Protein AF-W4UN01-F1 (afdb_monomer)

Sequence (170 aa):
MDGEHKQSNGLYDRLSRYDADEGVVIAYGSMYGNTEQMAEAIAAELSAQGIKNIVMHNVSKSHPSYIIADIFRYKGLIIGSPTYSNQIYPEIESLLSKILVRELKGRYLGYFGSFTWAGAAVKRLAEFAEKSKFELVGDPVEMKQAMTELNYVQSENLARAMSDRLKKDR

Nearest PDB structures (foldseek):
  1e5d-assembly1_B  TM=9.694E-01  e=2.466E-16  Megalodesulfovibrio gigas
  1ycf-assembly1_A  TM=9.458E-01  e=7.772E-15  Neomoorella thermoacetica
  4d02-assembly1_A  TM=9.234E-01  e=4.936E-14  Escherichia coli K-12
  7r2o-assembly1_A  TM=9.204E-01  e=4.363E-14  Escherichia coli K-12
  6h0d-assembly1_A  TM=8.1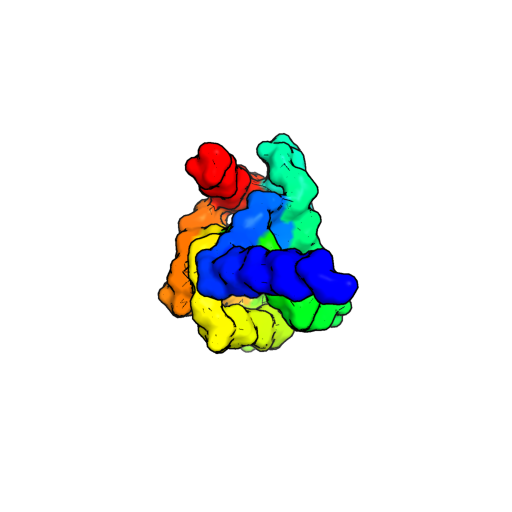70E-01  e=8.080E-14  Synechocystis sp. PCC 6803 substr. Kazusa

Structure (mmCIF, N/CA/C/O backbone):
data_AF-W4UN01-F1
#
_entry.id   AF-W4UN01-F1
#
loop_
_atom_site.group_PDB
_atom_site.id
_atom_site.type_symbol
_atom_site.label_atom_id
_atom_site.label_alt_id
_atom_site.label_comp_id
_atom_site.label_asym_id
_atom_site.label_entity_id
_atom_site.label_seq_id
_atom_site.pdbx_PDB_ins_code
_atom_site.Cartn_x
_atom_site.Cartn_y
_atom_site.Cartn_z
_atom_site.occupancy
_atom_site.B_iso_or_equiv
_atom_site.auth_seq_id
_atom_site.auth_comp_id
_atom_site.auth_asym_id
_atom_site.auth_atom_id
_atom_site.pdbx_PDB_model_num
ATOM 1 N N . MET A 1 1 ? -33.941 -18.615 18.507 1.00 47.97 1 MET A N 1
ATOM 2 C CA . MET A 1 1 ? -34.036 -17.947 17.191 1.00 47.97 1 MET A CA 1
ATOM 3 C C . MET A 1 1 ? -33.893 -16.418 17.283 1.00 47.97 1 MET A C 1
ATOM 5 O O . MET A 1 1 ? -33.637 -15.807 16.261 1.00 47.97 1 MET A O 1
ATOM 9 N N . ASP A 1 2 ? -33.917 -15.798 18.476 1.00 47.75 2 ASP A N 1
ATOM 10 C CA . ASP A 1 2 ? -33.787 -14.327 18.623 1.00 47.75 2 ASP A CA 1
ATOM 11 C C . ASP A 1 2 ? -32.350 -13.783 18.793 1.00 47.75 2 ASP A C 1
ATOM 13 O O . ASP A 1 2 ? -32.135 -12.570 18.791 1.00 47.75 2 ASP A O 1
ATOM 17 N N . GLY A 1 3 ? -31.350 -14.660 18.951 1.00 43.38 3 GLY A N 1
ATOM 18 C CA . GLY A 1 3 ? -29.945 -14.267 19.147 1.00 43.38 3 GLY A CA 1
ATOM 19 C C . GLY A 1 3 ? -29.206 -13.894 17.855 1.00 43.38 3 GLY A C 1
ATOM 20 O O . GLY A 1 3 ? -28.426 -12.944 17.847 1.00 43.38 3 GLY A O 1
ATOM 21 N N . GLU A 1 4 ? -29.492 -14.587 16.749 1.00 44.66 4 GLU A N 1
ATOM 22 C CA . GLU A 1 4 ? -28.829 -14.362 15.452 1.00 44.66 4 GLU A CA 1
ATOM 23 C C . GLU A 1 4 ? -29.302 -13.067 14.769 1.00 44.66 4 GLU A C 1
ATOM 25 O O . GLU A 1 4 ? -28.496 -12.330 14.198 1.00 44.66 4 GLU A O 1
ATOM 30 N N . HIS A 1 5 ? -30.587 -12.714 14.905 1.00 42.84 5 HIS A N 1
ATOM 31 C CA . HIS A 1 5 ? -31.146 -11.494 14.310 1.00 42.84 5 HIS A CA 1
ATOM 32 C C . HIS A 1 5 ? -30.590 -10.196 14.924 1.00 42.84 5 HIS A C 1
ATOM 34 O O . HIS A 1 5 ? -30.428 -9.203 14.215 1.00 42.84 5 HIS A O 1
ATOM 40 N N . LYS A 1 6 ? -30.235 -10.186 16.219 1.00 46.19 6 LYS A N 1
ATOM 41 C CA . LYS A 1 6 ? -29.619 -9.009 16.861 1.00 46.19 6 LYS A CA 1
ATOM 42 C C . LYS A 1 6 ? -28.144 -8.826 16.488 1.00 46.19 6 LYS A C 1
ATOM 44 O O . LYS A 1 6 ? -27.711 -7.687 16.332 1.00 46.19 6 LYS A O 1
ATOM 49 N N . GLN A 1 7 ? -27.386 -9.913 16.305 1.00 48.97 7 GLN A N 1
ATOM 50 C CA . GLN A 1 7 ? -25.990 -9.832 15.847 1.00 48.97 7 GLN A CA 1
ATOM 51 C C . GLN A 1 7 ? -25.883 -9.368 14.388 1.00 48.97 7 GLN A C 1
ATOM 53 O O . GLN A 1 7 ? -25.018 -8.551 14.069 1.00 48.97 7 GLN A O 1
ATOM 58 N N . SER A 1 8 ? -26.793 -9.825 13.521 1.00 53.84 8 SER A N 1
ATOM 59 C CA . SER A 1 8 ? -26.845 -9.417 12.111 1.00 53.84 8 SER A CA 1
ATOM 60 C C . SER A 1 8 ? -27.045 -7.902 11.944 1.00 53.84 8 SER A C 1
ATOM 62 O O . SER A 1 8 ? -26.310 -7.274 11.181 1.00 53.84 8 SER A O 1
ATOM 64 N N . ASN A 1 9 ? -27.952 -7.292 12.718 1.00 59.28 9 ASN A N 1
ATOM 65 C CA . ASN A 1 9 ? -28.215 -5.850 12.641 1.00 59.28 9 ASN A CA 1
ATOM 66 C C . ASN A 1 9 ? -27.024 -4.988 13.099 1.00 59.28 9 ASN A C 1
ATOM 68 O O . ASN A 1 9 ? -26.768 -3.945 12.504 1.00 59.28 9 ASN A O 1
ATOM 72 N N . GLY A 1 10 ? -26.271 -5.421 14.117 1.00 69.62 10 GLY A N 1
ATOM 73 C CA . GLY A 1 10 ? -25.095 -4.685 14.601 1.00 69.62 10 GLY A CA 1
ATOM 74 C C . GLY A 1 10 ? -23.914 -4.716 13.625 1.00 69.62 10 GLY A C 1
ATOM 75 O O . GLY A 1 10 ? -23.244 -3.704 13.427 1.00 69.62 10 GLY A O 1
ATOM 76 N N . LEU A 1 11 ? -23.684 -5.858 12.968 1.00 66.25 11 LEU A N 1
ATOM 77 C CA . LEU A 1 11 ? -22.661 -5.977 11.926 1.00 66.25 11 LEU A CA 1
ATOM 78 C C . LEU A 1 11 ? -23.026 -5.143 10.691 1.00 66.25 11 LEU A C 1
ATOM 80 O O . LEU A 1 11 ? -22.169 -4.461 10.132 1.00 66.25 11 LEU A O 1
ATOM 84 N N . TYR A 1 12 ? -24.299 -5.164 10.288 1.00 66.12 12 TYR A N 1
ATOM 85 C CA . TYR A 1 12 ? -24.774 -4.409 9.131 1.00 66.12 12 TYR A CA 1
ATOM 86 C C . TYR A 1 12 ? -24.697 -2.889 9.350 1.00 66.12 12 TYR A C 1
ATOM 88 O O . TYR A 1 12 ? -24.277 -2.170 8.448 1.00 66.12 12 TYR A O 1
ATOM 96 N N . ASP A 1 13 ? -25.031 -2.396 10.549 1.00 73.94 13 ASP A N 1
ATOM 97 C CA . ASP A 1 13 ? -24.904 -0.971 10.903 1.00 73.94 13 ASP A CA 1
ATOM 98 C C . ASP A 1 13 ? -23.436 -0.506 10.968 1.00 73.94 13 ASP A C 1
ATOM 100 O O . ASP A 1 13 ? -23.111 0.604 10.556 1.00 73.94 13 ASP A O 1
ATOM 104 N N . ARG A 1 14 ? -22.506 -1.362 11.408 1.00 75.62 14 ARG A N 1
ATOM 105 C CA . ARG A 1 14 ? -21.066 -1.056 11.330 1.00 75.62 14 ARG A CA 1
ATOM 106 C C . ARG A 1 14 ? -20.565 -0.971 9.892 1.00 75.62 14 ARG A C 1
ATOM 108 O O . ARG A 1 14 ? -19.902 -0.002 9.525 1.00 75.62 14 ARG A O 1
ATOM 115 N N . LEU A 1 15 ? -20.911 -1.965 9.073 1.00 71.50 15 LEU A N 1
ATOM 116 C CA . LEU A 1 15 ? -20.503 -2.021 7.669 1.00 71.50 15 LEU A CA 1
ATOM 117 C C . LEU A 1 15 ? -21.095 -0.865 6.855 1.00 71.50 15 LEU A C 1
ATOM 119 O O . LEU A 1 15 ? -20.403 -0.314 6.002 1.00 71.50 15 LEU A O 1
ATOM 123 N N . SER A 1 16 ? -22.335 -0.454 7.141 1.00 72.94 16 SER A N 1
ATOM 124 C CA . SER A 1 16 ? -22.976 0.685 6.470 1.00 72.94 16 SER A CA 1
ATOM 125 C C . SER A 1 16 ? -22.325 2.029 6.821 1.00 72.94 16 SER A C 1
ATOM 127 O O . SER A 1 16 ? -22.329 2.947 6.001 1.00 72.94 16 SER A O 1
ATOM 129 N N . ARG A 1 17 ? -21.716 2.138 8.009 1.00 78.56 17 ARG A N 1
ATOM 130 C CA . ARG A 1 17 ? -20.947 3.310 8.460 1.00 78.56 17 ARG A CA 1
ATOM 131 C C . ARG A 1 17 ? -19.473 3.274 8.056 1.00 78.56 17 ARG A C 1
ATOM 133 O O . ARG A 1 17 ? -18.754 4.224 8.353 1.00 78.56 17 ARG A O 1
ATOM 140 N N . TYR A 1 18 ? -19.029 2.210 7.384 1.00 76.56 18 TYR A N 1
ATOM 141 C CA . TYR A 1 18 ? -17.623 1.954 7.052 1.00 76.56 18 TYR A CA 1
ATOM 142 C C . TYR A 1 18 ? -16.687 1.894 8.268 1.00 76.56 18 TYR A C 1
ATOM 144 O O . TYR A 1 18 ? -15.483 2.143 8.124 1.00 76.56 18 TYR A O 1
ATOM 152 N N . ASP A 1 19 ? -17.236 1.534 9.434 1.00 83.50 19 ASP A N 1
ATOM 153 C CA . ASP A 1 19 ? -16.462 1.300 10.652 1.00 83.50 19 ASP A CA 1
ATOM 154 C C . ASP A 1 19 ? -15.442 0.184 10.395 1.00 83.50 19 ASP A C 1
ATOM 156 O O . ASP A 1 19 ? -15.758 -0.825 9.757 1.00 83.50 19 ASP A O 1
ATOM 160 N N . ALA A 1 20 ? -14.203 0.406 10.820 1.00 87.06 20 ALA A N 1
ATOM 161 C CA . ALA A 1 20 ? -13.076 -0.450 10.484 1.00 87.06 20 ALA A CA 1
ATOM 162 C C . ALA A 1 20 ? -12.116 -0.567 11.659 1.00 87.06 20 ALA A C 1
ATOM 164 O O . ALA A 1 20 ? -11.820 0.414 12.346 1.00 87.06 20 ALA A O 1
ATOM 165 N N . ASP A 1 21 ? -11.602 -1.774 11.842 1.00 92.31 21 ASP A N 1
ATOM 166 C CA . ASP A 1 21 ? -10.649 -2.100 12.883 1.00 92.31 21 ASP A CA 1
ATOM 167 C C . ASP A 1 21 ? -9.273 -1.504 12.562 1.00 92.31 21 ASP A C 1
ATOM 169 O O . ASP A 1 21 ? -8.889 -1.281 11.406 1.00 92.31 21 ASP A O 1
ATOM 173 N N . GLU A 1 22 ? -8.483 -1.281 13.608 1.00 95.38 22 GLU A N 1
ATOM 174 C CA . GLU A 1 22 ? -7.080 -0.941 13.433 1.00 95.38 22 GLU A CA 1
ATOM 175 C C . GLU A 1 22 ? -6.326 -2.122 12.805 1.00 95.38 22 GLU A C 1
ATOM 177 O O . GLU A 1 22 ? -6.262 -3.223 13.360 1.00 95.38 22 GLU A O 1
ATOM 182 N N . GLY A 1 23 ? -5.734 -1.877 11.642 1.00 97.81 23 GLY A N 1
ATOM 183 C CA . GLY A 1 23 ? -4.929 -2.838 10.906 1.00 97.81 23 GLY A CA 1
ATOM 184 C C . GLY A 1 23 ? -4.539 -2.297 9.541 1.00 97.81 23 GLY A C 1
ATOM 185 O O . GLY A 1 23 ? -5.011 -1.232 9.131 1.00 97.81 23 GLY A O 1
ATOM 186 N N . VAL A 1 24 ? -3.678 -3.034 8.846 1.00 98.69 24 VAL A N 1
ATOM 187 C CA . VAL A 1 24 ? -3.186 -2.680 7.515 1.00 98.69 24 VAL A CA 1
ATOM 188 C C . VAL A 1 24 ? -3.304 -3.870 6.575 1.00 98.69 24 VAL A C 1
ATOM 190 O O . VAL A 1 24 ? -2.802 -4.957 6.858 1.00 98.69 24 VAL A O 1
ATOM 193 N N . VAL A 1 25 ? -3.919 -3.638 5.419 1.00 98.69 25 VAL A N 1
ATOM 194 C CA . VAL A 1 25 ? -3.839 -4.538 4.269 1.00 98.69 25 VAL A CA 1
ATOM 195 C C . VAL A 1 25 ? -2.723 -4.067 3.349 1.00 98.69 25 VAL A C 1
ATOM 197 O O . VAL A 1 25 ? -2.730 -2.920 2.909 1.00 98.69 25 VAL A O 1
ATOM 200 N N . ILE A 1 26 ? -1.790 -4.953 3.017 1.00 98.75 26 ILE A N 1
ATOM 201 C CA . ILE A 1 26 ? -0.750 -4.726 2.013 1.00 98.75 26 ILE A CA 1
ATOM 202 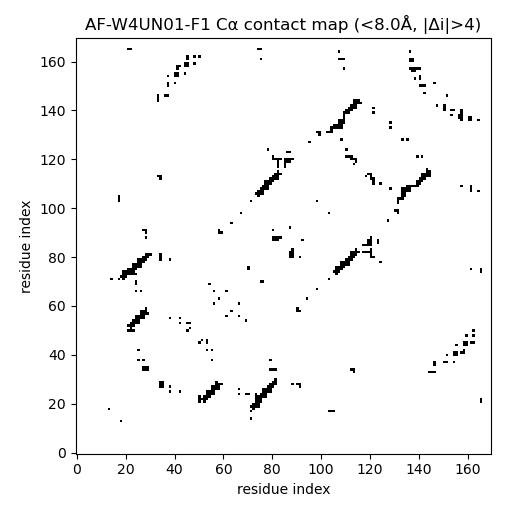C C . ILE A 1 26 ? -1.097 -5.572 0.789 1.00 98.75 26 ILE A C 1
ATOM 204 O O . ILE A 1 26 ? -0.883 -6.784 0.778 1.00 98.75 26 ILE A O 1
ATOM 208 N N . ALA A 1 27 ? -1.656 -4.946 -0.243 1.00 98.44 27 ALA A N 1
ATOM 209 C CA . ALA A 1 27 ? -2.012 -5.613 -1.492 1.00 98.44 27 ALA A CA 1
ATOM 210 C C . ALA A 1 27 ? -0.982 -5.272 -2.570 1.00 98.44 27 ALA A C 1
ATOM 212 O O . ALA A 1 27 ? -0.792 -4.102 -2.892 1.00 98.44 27 ALA A O 1
ATOM 213 N N . TYR A 1 28 ? -0.320 -6.270 -3.148 1.00 98.19 28 TYR A N 1
ATOM 214 C CA . TYR A 1 28 ? 0.739 -6.028 -4.123 1.00 98.19 28 TYR A CA 1
ATOM 215 C C . TYR A 1 28 ? 0.731 -7.016 -5.289 1.00 98.19 28 TYR A C 1
ATOM 217 O O . TYR A 1 28 ? 0.319 -8.167 -5.161 1.00 98.19 28 TYR A O 1
ATOM 225 N N . GLY A 1 29 ? 1.200 -6.554 -6.447 1.00 95.62 29 GLY A N 1
ATOM 226 C CA . GLY A 1 29 ? 1.613 -7.404 -7.562 1.00 95.62 29 GLY A CA 1
ATOM 227 C C . GLY A 1 29 ? 3.129 -7.549 -7.565 1.00 95.62 29 GLY A C 1
ATOM 228 O O . GLY A 1 29 ? 3.831 -6.638 -7.139 1.00 95.62 29 GLY A O 1
ATOM 229 N N . SER A 1 30 ? 3.662 -8.675 -8.034 1.00 91.19 30 SER A N 1
ATOM 230 C CA . SER A 1 30 ? 5.109 -8.859 -8.183 1.00 91.19 30 SER A CA 1
ATOM 231 C C . SER A 1 30 ? 5.389 -9.927 -9.235 1.00 91.19 30 SER A C 1
ATOM 233 O O . SER A 1 30 ? 4.864 -11.031 -9.142 1.00 91.19 30 SER A O 1
ATOM 235 N N . MET A 1 31 ? 6.213 -9.598 -10.234 1.00 85.94 31 MET A N 1
ATOM 236 C CA . MET A 1 31 ? 6.618 -10.550 -11.280 1.00 85.94 31 MET A CA 1
ATOM 237 C C . MET A 1 31 ? 7.914 -11.287 -10.928 1.00 85.94 31 MET A C 1
ATOM 239 O O . MET A 1 31 ? 8.031 -12.482 -11.172 1.00 85.94 31 MET A O 1
ATOM 243 N N . TYR A 1 32 ? 8.882 -10.567 -10.354 1.00 85.25 32 TYR A N 1
ATOM 244 C CA . TYR A 1 32 ? 10.242 -11.060 -10.097 1.00 85.25 32 TYR A CA 1
ATOM 245 C C . TYR A 1 32 ? 10.650 -10.944 -8.619 1.00 85.25 32 TYR A C 1
ATOM 247 O O . TYR A 1 32 ? 11.832 -10.877 -8.309 1.00 85.25 32 TYR A O 1
ATOM 255 N N . GLY A 1 33 ? 9.693 -10.824 -7.694 1.00 88.88 33 GLY A N 1
ATOM 256 C CA . GLY A 1 33 ? 9.965 -10.698 -6.251 1.00 88.88 33 GLY A CA 1
ATOM 257 C C . GLY A 1 33 ? 10.366 -9.291 -5.786 1.00 88.88 33 GLY A C 1
ATOM 258 O O . GLY A 1 33 ? 10.238 -8.966 -4.617 1.00 88.88 33 GLY A O 1
ATOM 259 N N . ASN A 1 34 ? 10.768 -8.403 -6.691 1.00 90.44 34 ASN A N 1
ATOM 260 C CA . ASN A 1 34 ? 11.225 -7.049 -6.353 1.00 90.44 34 ASN A CA 1
ATOM 261 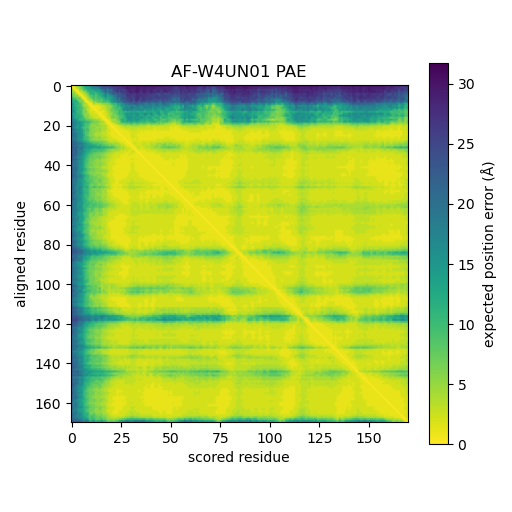C C . ASN A 1 34 ? 10.175 -6.201 -5.609 1.00 90.44 34 ASN A C 1
ATOM 263 O O . ASN A 1 34 ? 10.483 -5.535 -4.627 1.00 90.44 34 ASN A O 1
ATOM 267 N N . THR A 1 35 ? 8.914 -6.230 -6.052 1.00 92.25 35 THR A N 1
ATOM 268 C CA . THR A 1 35 ? 7.837 -5.497 -5.350 1.00 92.25 35 THR A CA 1
ATOM 269 C C . THR A 1 35 ? 7.428 -6.204 -4.056 1.00 92.25 35 THR A C 1
ATOM 271 O O . THR A 1 35 ? 7.044 -5.551 -3.095 1.00 92.25 35 THR A O 1
ATOM 274 N N . GLU A 1 36 ? 7.555 -7.529 -4.012 1.00 96.12 36 GLU A N 1
ATOM 275 C CA . GLU A 1 36 ? 7.299 -8.337 -2.814 1.00 96.12 36 GLU A CA 1
ATOM 276 C C . GLU A 1 36 ? 8.299 -8.013 -1.697 1.00 96.12 36 GLU A C 1
ATOM 278 O O . GLU A 1 36 ? 7.871 -7.787 -0.574 1.00 96.12 36 GLU A O 1
ATOM 283 N N . GLN A 1 37 ? 9.587 -7.831 -2.010 1.00 95.94 37 GLN A N 1
ATOM 284 C CA . GLN A 1 37 ? 10.597 -7.418 -1.022 1.00 95.94 37 GLN A CA 1
ATOM 285 C C . GLN A 1 37 ? 10.268 -6.072 -0.356 1.00 95.94 37 GLN A C 1
ATOM 287 O O . GLN A 1 37 ? 10.403 -5.930 0.857 1.00 95.94 37 GLN A O 1
ATOM 292 N N . MET A 1 38 ? 9.787 -5.083 -1.122 1.00 96.44 38 MET A N 1
ATOM 293 C CA . MET A 1 38 ? 9.300 -3.826 -0.534 1.00 96.44 38 MET A CA 1
ATOM 294 C C . MET A 1 38 ? 8.074 -4.056 0.357 1.00 96.44 38 MET A C 1
ATOM 296 O O . MET A 1 38 ? 7.994 -3.499 1.448 1.00 96.44 38 MET A O 1
ATOM 300 N N . ALA A 1 39 ? 7.128 -4.894 -0.082 1.00 98.00 39 ALA A N 1
ATOM 301 C CA . ALA A 1 39 ? 5.942 -5.229 0.703 1.00 98.00 39 ALA A CA 1
ATOM 302 C C . ALA A 1 39 ? 6.310 -5.884 2.047 1.00 98.00 39 ALA A C 1
ATOM 304 O O . ALA A 1 39 ? 5.716 -5.555 3.073 1.00 98.00 39 ALA A O 1
ATOM 305 N N . GLU A 1 40 ? 7.297 -6.781 2.045 1.00 98.00 40 GLU A N 1
ATOM 306 C CA . GLU A 1 40 ? 7.824 -7.448 3.239 1.00 98.00 40 GLU A CA 1
ATOM 307 C C . GLU A 1 40 ? 8.524 -6.466 4.185 1.00 98.00 40 GLU A C 1
ATOM 309 O O . GLU A 1 40 ? 8.261 -6.501 5.386 1.00 98.00 40 GLU A O 1
ATOM 314 N N . ALA A 1 41 ? 9.345 -5.544 3.665 1.00 98.25 41 ALA A N 1
ATOM 315 C CA . ALA A 1 41 ? 9.987 -4.503 4.473 1.00 98.25 41 ALA A CA 1
ATOM 316 C C . ALA A 1 41 ? 8.951 -3.593 5.161 1.00 98.25 41 ALA A C 1
ATOM 318 O O . ALA A 1 41 ? 9.041 -3.327 6.360 1.00 98.25 41 ALA A O 1
ATOM 319 N N . ILE A 1 42 ? 7.912 -3.182 4.425 1.00 98.62 42 ILE A N 1
ATOM 320 C CA . ILE A 1 42 ? 6.789 -2.405 4.969 1.00 98.62 42 ILE A CA 1
ATOM 321 C C . ILE A 1 42 ? 6.066 -3.196 6.070 1.00 98.62 42 ILE A C 1
ATOM 323 O O . ILE A 1 42 ? 5.768 -2.647 7.130 1.00 98.62 42 ILE A O 1
ATOM 327 N N . ALA A 1 43 ? 5.782 -4.482 5.842 1.00 98.62 43 ALA A N 1
ATOM 328 C CA . ALA A 1 43 ? 5.111 -5.338 6.819 1.00 98.62 43 ALA A CA 1
ATOM 329 C C . ALA A 1 43 ? 5.937 -5.516 8.103 1.00 98.62 43 ALA A C 1
ATOM 331 O O . ALA A 1 43 ? 5.396 -5.417 9.208 1.00 98.62 43 ALA A O 1
ATOM 332 N N . ALA A 1 44 ? 7.244 -5.748 7.960 1.00 98.50 44 ALA A N 1
ATOM 333 C CA . ALA A 1 44 ? 8.167 -5.904 9.075 1.00 98.50 44 ALA A CA 1
ATOM 334 C C . ALA A 1 44 ? 8.213 -4.638 9.941 1.00 98.50 44 ALA A C 1
ATOM 336 O O . ALA A 1 44 ? 8.072 -4.723 11.163 1.00 98.50 44 ALA A O 1
ATOM 337 N N . GLU A 1 45 ? 8.316 -3.462 9.319 1.00 98.62 45 GLU A N 1
ATOM 338 C CA . GLU A 1 45 ? 8.333 -2.194 10.046 1.00 98.62 45 GLU A CA 1
ATOM 339 C C . GLU A 1 45 ? 6.977 -1.888 10.703 1.00 98.62 45 GLU A C 1
ATOM 341 O O . GLU A 1 45 ? 6.939 -1.492 11.866 1.00 98.62 45 GLU A O 1
ATOM 346 N N . LEU A 1 46 ? 5.843 -2.142 10.036 1.00 98.62 46 LEU A N 1
ATOM 347 C CA . LEU A 1 46 ? 4.517 -2.011 10.665 1.00 98.62 46 LEU A CA 1
ATOM 348 C C . LEU A 1 46 ? 4.400 -2.873 11.931 1.00 98.62 46 LEU A C 1
ATOM 350 O O . LEU A 1 46 ? 3.873 -2.417 12.951 1.00 98.62 46 LEU A O 1
ATOM 354 N N . SER A 1 47 ? 4.920 -4.102 11.879 1.00 98.25 47 SER A N 1
ATOM 355 C CA . SER A 1 47 ? 4.962 -5.000 13.033 1.00 98.25 47 SER A CA 1
ATOM 356 C C . SER A 1 47 ? 5.869 -4.449 14.135 1.00 98.25 47 SER A C 1
ATOM 358 O O . SER A 1 47 ? 5.480 -4.458 15.304 1.00 98.25 47 SER A O 1
ATOM 360 N N . ALA A 1 48 ? 7.049 -3.925 13.788 1.00 98.31 48 ALA A N 1
ATOM 361 C CA . ALA A 1 48 ? 7.968 -3.292 14.738 1.00 98.31 48 ALA A CA 1
ATOM 362 C C . ALA A 1 48 ? 7.343 -2.059 15.419 1.00 98.31 48 ALA A C 1
ATOM 364 O O . ALA A 1 48 ? 7.580 -1.807 16.600 1.00 98.31 48 ALA A O 1
ATOM 365 N N . GLN A 1 49 ? 6.468 -1.342 14.711 1.00 97.88 49 GLN A N 1
ATOM 366 C CA . GLN A 1 49 ? 5.682 -0.230 15.245 1.00 97.88 49 GLN A CA 1
ATOM 367 C C . GLN A 1 49 ? 4.480 -0.663 16.104 1.00 97.88 49 GLN A C 1
ATOM 369 O O . GLN A 1 49 ? 3.774 0.191 16.651 1.00 97.88 49 GLN A O 1
ATOM 374 N N . GLY A 1 50 ? 4.239 -1.966 16.266 1.00 96.81 50 GLY A N 1
ATOM 375 C CA . GLY A 1 50 ? 3.193 -2.512 17.128 1.00 96.81 50 GLY A CA 1
ATOM 376 C C . GLY A 1 50 ? 1.809 -2.605 16.482 1.00 96.81 50 GLY A C 1
ATOM 377 O O . GLY A 1 50 ? 0.819 -2.757 17.205 1.00 96.81 50 GLY A O 1
ATOM 378 N N . ILE A 1 51 ? 1.714 -2.522 15.149 1.00 97.69 51 ILE A N 1
ATOM 379 C CA . ILE A 1 51 ? 0.482 -2.856 14.427 1.00 97.69 51 ILE A CA 1
ATOM 380 C C . ILE A 1 51 ? 0.315 -4.375 14.452 1.00 97.69 51 ILE A C 1
ATOM 382 O O . ILE A 1 51 ? 1.159 -5.115 13.958 1.00 97.69 51 ILE A O 1
ATOM 386 N N . LYS A 1 52 ? -0.777 -4.850 15.059 1.00 96.06 52 LYS A N 1
ATOM 387 C CA . LYS A 1 52 ? -1.010 -6.291 15.266 1.00 96.06 52 LYS A CA 1
ATOM 388 C C . LYS A 1 52 ? -1.666 -6.972 14.069 1.00 96.06 52 LYS A C 1
ATOM 390 O O . LYS A 1 52 ? -1.386 -8.131 13.790 1.00 96.06 52 LYS A O 1
ATOM 395 N N . ASN A 1 53 ? -2.558 -6.258 13.388 1.00 97.81 53 ASN A N 1
ATOM 396 C CA . ASN A 1 53 ? -3.334 -6.788 12.274 1.00 97.81 53 ASN A CA 1
ATOM 397 C C . ASN A 1 53 ? -2.696 -6.338 10.959 1.00 97.81 53 ASN A C 1
ATOM 399 O O . ASN A 1 53 ? -2.967 -5.235 10.487 1.00 97.81 53 ASN A O 1
ATOM 403 N N . ILE A 1 54 ? -1.831 -7.176 10.391 1.00 98.62 54 ILE A N 1
ATOM 404 C CA . ILE A 1 54 ? -1.174 -6.924 9.105 1.00 98.62 54 ILE A CA 1
ATOM 405 C C . ILE A 1 54 ? -1.504 -8.095 8.186 1.00 98.62 54 ILE A C 1
ATOM 407 O O . ILE A 1 54 ? -1.165 -9.237 8.493 1.00 98.62 54 ILE A O 1
ATOM 411 N N . VAL A 1 55 ? -2.178 -7.820 7.071 1.00 98.44 55 VAL A N 1
ATOM 412 C CA . VAL A 1 55 ? -2.564 -8.843 6.091 1.00 98.44 55 VAL A CA 1
ATOM 413 C C . VAL A 1 55 ? -1.891 -8.544 4.763 1.00 98.44 55 VAL A C 1
ATOM 415 O O . VAL A 1 55 ? -2.066 -7.464 4.204 1.00 98.44 55 VAL A O 1
ATOM 418 N N . MET A 1 56 ? -1.131 -9.504 4.243 1.00 98.44 56 MET A N 1
ATOM 419 C CA . MET A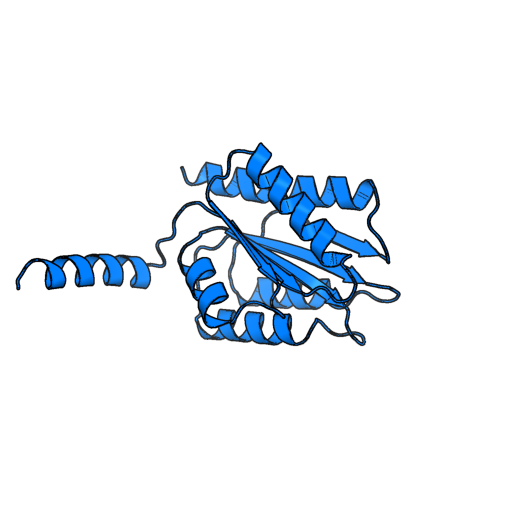 1 56 ? -0.454 -9.382 2.955 1.00 98.44 56 MET A CA 1
ATOM 420 C C . MET A 1 56 ? -1.182 -10.189 1.882 1.00 98.44 56 MET A C 1
ATOM 422 O O . MET A 1 56 ? -1.419 -11.385 2.041 1.00 98.44 56 MET A O 1
ATOM 426 N N . HIS A 1 57 ? -1.465 -9.548 0.753 1.00 98.38 57 HIS A N 1
ATOM 427 C CA . HIS A 1 57 ? -2.038 -10.189 -0.421 1.00 98.38 57 HIS A CA 1
ATOM 428 C C . HIS A 1 57 ? -1.173 -9.958 -1.650 1.00 98.38 57 HIS A C 1
ATOM 430 O O . HIS A 1 57 ? -1.079 -8.843 -2.158 1.00 98.38 57 HIS A O 1
ATOM 436 N N . ASN A 1 58 ? -0.642 -11.048 -2.200 1.00 97.38 58 ASN A N 1
ATOM 437 C CA . ASN A 1 58 ? -0.211 -11.058 -3.589 1.00 97.38 58 ASN A CA 1
ATOM 438 C C . ASN A 1 58 ? -1.456 -11.198 -4.480 1.00 97.38 58 ASN A C 1
ATOM 440 O O . ASN A 1 58 ? -2.151 -12.219 -4.414 1.00 97.38 58 ASN A O 1
ATOM 444 N N . VAL A 1 59 ? -1.752 -10.186 -5.297 1.00 96.69 59 VAL A N 1
ATOM 445 C CA . VAL A 1 59 ? -2.981 -10.138 -6.111 1.00 96.69 59 VAL A CA 1
ATOM 446 C C . VAL A 1 59 ? -3.038 -11.207 -7.201 1.00 96.69 59 VAL A C 1
ATOM 448 O O . VAL A 1 59 ? -4.124 -11.544 -7.659 1.00 96.69 59 VAL A O 1
ATOM 451 N N . SER A 1 60 ? -1.897 -11.790 -7.576 1.00 94.19 60 SER A N 1
ATOM 452 C CA . SER A 1 60 ? -1.839 -12.917 -8.515 1.00 94.19 60 SER A CA 1
ATOM 453 C C . SER A 1 60 ? -2.197 -14.252 -7.850 1.00 94.19 60 SER A C 1
ATOM 455 O O . SER A 1 60 ? -2.457 -15.232 -8.542 1.00 94.19 60 SER A O 1
ATOM 457 N N . LYS A 1 61 ? -2.189 -14.316 -6.510 1.00 93.69 61 LYS A N 1
ATOM 458 C CA . LYS A 1 61 ? -2.439 -15.541 -5.723 1.00 93.69 61 LYS A CA 1
ATOM 459 C C . LYS A 1 61 ? -3.727 -15.473 -4.897 1.00 93.69 61 LYS A C 1
ATOM 461 O O . LYS A 1 61 ? -4.320 -16.504 -4.601 1.00 93.69 61 LYS A O 1
ATOM 466 N N . SER A 1 62 ? -4.148 -14.274 -4.499 1.00 95.19 62 SER A N 1
ATOM 467 C CA . SER A 1 62 ? -5.321 -14.049 -3.646 1.00 95.19 62 SER A CA 1
ATOM 468 C C . SER A 1 62 ? -6.537 -13.672 -4.484 1.00 95.19 62 SER A C 1
ATOM 470 O O . SER A 1 62 ? -6.474 -12.754 -5.298 1.00 95.19 62 SER A O 1
ATOM 472 N N . HIS A 1 63 ? -7.676 -14.330 -4.251 1.00 94.94 63 HIS A N 1
ATOM 473 C CA . HIS A 1 63 ? -8.911 -13.957 -4.937 1.00 94.94 63 HIS A CA 1
ATOM 474 C C . HIS A 1 63 ? -9.357 -12.538 -4.516 1.00 94.94 63 HIS A C 1
ATOM 476 O O . HIS A 1 63 ? -9.374 -12.243 -3.315 1.00 94.94 63 HIS A O 1
ATOM 482 N N . PRO A 1 64 ? -9.784 -11.664 -5.453 1.00 92.44 64 PRO A N 1
ATOM 483 C CA . PRO A 1 64 ? -10.127 -10.271 -5.152 1.00 92.44 64 PRO A CA 1
ATOM 484 C C . PRO A 1 64 ? -11.178 -10.082 -4.055 1.00 92.44 64 PRO A C 1
ATOM 486 O O . PRO A 1 64 ? -11.150 -9.076 -3.356 1.00 92.44 64 PRO A O 1
ATOM 489 N N . SER A 1 65 ? -12.103 -11.031 -3.881 1.00 93.12 65 SER A N 1
ATOM 490 C CA . SER A 1 65 ? -13.124 -10.946 -2.827 1.00 93.12 65 SER A CA 1
ATOM 491 C C . SER A 1 65 ? -12.531 -10.954 -1.419 1.00 93.12 65 SER A C 1
ATOM 493 O O . SER A 1 65 ? -13.041 -10.239 -0.565 1.00 93.12 65 SER A O 1
ATOM 495 N N . TYR A 1 66 ? -11.469 -11.730 -1.181 1.00 96.06 66 TYR A N 1
ATOM 496 C CA . TYR A 1 66 ? -10.813 -11.791 0.127 1.00 96.06 66 TYR A CA 1
ATOM 497 C C . TYR A 1 66 ? -10.045 -10.503 0.404 1.00 96.06 66 TYR A C 1
ATOM 499 O O . TYR A 1 66 ? -10.234 -9.902 1.454 1.00 96.06 66 TYR A O 1
ATOM 507 N N . ILE A 1 67 ? -9.308 -10.013 -0.597 1.00 97.50 67 ILE A N 1
ATOM 508 C CA . ILE A 1 67 ? -8.587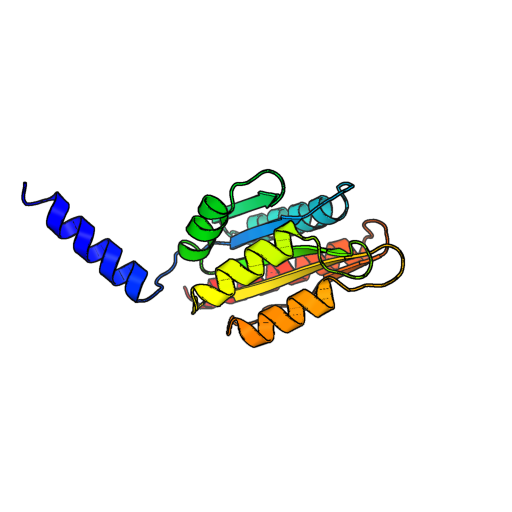 -8.738 -0.505 1.00 97.50 67 ILE A CA 1
ATOM 509 C C . ILE A 1 67 ? -9.562 -7.607 -0.161 1.00 97.50 67 ILE A C 1
ATOM 511 O O . ILE A 1 67 ? -9.328 -6.825 0.752 1.00 97.50 67 ILE A O 1
ATOM 515 N N . ILE A 1 68 ? -10.690 -7.534 -0.873 1.00 95.44 68 ILE A N 1
ATOM 516 C CA . ILE A 1 68 ? -11.713 -6.517 -0.618 1.00 95.44 68 ILE A CA 1
ATOM 517 C C . ILE A 1 68 ? -12.299 -6.684 0.786 1.00 95.44 68 ILE A C 1
ATOM 519 O O . ILE A 1 68 ? -12.461 -5.686 1.478 1.00 95.44 68 ILE A O 1
ATOM 523 N N . ALA A 1 69 ? -12.599 -7.908 1.228 1.00 95.00 69 ALA A N 1
ATOM 524 C CA . ALA A 1 69 ? -13.132 -8.141 2.569 1.00 95.00 69 ALA A CA 1
ATOM 525 C C . ALA A 1 69 ? -12.190 -7.615 3.666 1.00 95.00 69 ALA A C 1
ATOM 527 O O . ALA A 1 69 ? -12.655 -6.954 4.595 1.00 95.00 69 ALA A O 1
ATOM 528 N N . ASP A 1 70 ? -10.880 -7.822 3.528 1.00 97.56 70 ASP A N 1
ATOM 529 C CA . ASP A 1 70 ? -9.901 -7.307 4.488 1.00 97.56 70 ASP A CA 1
ATOM 530 C C . ASP A 1 70 ? -9.730 -5.781 4.385 1.00 97.56 70 ASP A C 1
ATOM 532 O O . ASP A 1 70 ? -9.602 -5.112 5.408 1.00 97.56 70 ASP A O 1
ATOM 536 N N . ILE A 1 71 ? -9.839 -5.192 3.187 1.00 96.38 71 ILE A N 1
ATOM 537 C CA . ILE A 1 71 ? -9.862 -3.725 3.013 1.00 96.38 71 ILE A CA 1
ATOM 538 C C . ILE A 1 71 ? -11.097 -3.105 3.691 1.00 96.38 71 ILE A C 1
ATOM 540 O O . ILE A 1 71 ? -11.033 -2.005 4.240 1.00 96.38 71 ILE A O 1
ATOM 544 N N . PHE A 1 72 ? -12.240 -3.795 3.676 1.00 93.56 72 PHE A N 1
ATOM 545 C CA . PHE A 1 72 ? -13.413 -3.367 4.440 1.00 93.56 72 PHE A CA 1
ATOM 546 C C . PHE A 1 72 ? -13.183 -3.502 5.945 1.00 93.56 72 PHE A C 1
ATOM 548 O O . PHE A 1 72 ? -13.633 -2.635 6.688 1.00 93.56 72 PHE A O 1
ATOM 555 N N . ARG A 1 73 ? -12.471 -4.539 6.392 1.00 94.62 73 ARG A N 1
ATOM 556 C CA . ARG A 1 73 ? -12.208 -4.778 7.813 1.00 94.62 73 ARG A CA 1
ATOM 557 C C . ARG A 1 73 ? -11.233 -3.771 8.420 1.00 94.62 73 ARG A C 1
ATOM 559 O O . ARG A 1 73 ? -11.462 -3.356 9.548 1.00 94.62 73 ARG A O 1
ATOM 566 N N . TYR A 1 74 ? -10.176 -3.386 7.707 1.00 97.38 74 TYR A N 1
ATOM 567 C CA . TYR A 1 74 ? -9.067 -2.614 8.277 1.00 97.38 74 TYR A CA 1
ATOM 568 C C . TYR A 1 74 ? -8.973 -1.180 7.752 1.00 97.38 74 TYR A C 1
ATOM 570 O O . TYR A 1 74 ? -9.261 -0.907 6.589 1.00 97.38 74 TYR A O 1
ATOM 578 N N . LYS A 1 75 ? -8.534 -0.255 8.615 1.00 97.06 75 LYS A N 1
ATOM 579 C CA . LYS A 1 75 ? -8.391 1.175 8.283 1.00 97.06 75 LYS A CA 1
ATOM 580 C C . LYS A 1 75 ? -7.254 1.488 7.306 1.00 97.06 75 LYS A C 1
ATOM 582 O O . LYS A 1 75 ? -7.392 2.410 6.503 1.00 97.06 75 LYS A O 1
ATOM 587 N N . GLY A 1 76 ? -6.134 0.774 7.383 1.00 98.19 76 GLY A N 1
ATOM 588 C CA . GLY A 1 76 ? -4.958 1.019 6.551 1.00 98.19 76 GLY A CA 1
ATOM 589 C C . GLY A 1 76 ? -4.935 0.161 5.289 1.00 98.19 76 GLY A C 1
ATOM 590 O O . GLY A 1 76 ? -5.172 -1.045 5.338 1.00 98.19 76 GLY A O 1
ATOM 591 N N . LEU A 1 77 ? -4.584 0.773 4.163 1.00 98.62 77 LEU A N 1
ATOM 592 C CA . LEU A 1 77 ? -4.324 0.103 2.896 1.00 98.62 77 LEU A CA 1
ATOM 593 C C . LEU A 1 77 ? -2.993 0.592 2.325 1.00 98.62 77 LEU A C 1
ATOM 595 O O . LEU A 1 77 ? -2.789 1.789 2.142 1.00 98.62 77 LEU A O 1
ATOM 599 N N . ILE A 1 78 ? -2.095 -0.336 2.012 1.00 98.75 78 ILE A N 1
ATOM 600 C CA . ILE A 1 78 ? -0.874 -0.061 1.260 1.00 98.75 78 ILE A CA 1
ATOM 601 C C . ILE A 1 78 ? -0.907 -0.868 -0.038 1.00 98.75 78 ILE A C 1
ATOM 603 O O . ILE A 1 78 ? -1.052 -2.091 -0.000 1.00 98.75 78 ILE A O 1
ATOM 607 N N . ILE A 1 79 ? -0.791 -0.195 -1.188 1.00 98.31 79 ILE A N 1
ATOM 608 C CA . ILE A 1 79 ? -0.863 -0.847 -2.506 1.00 98.31 79 ILE A CA 1
ATOM 609 C C . ILE A 1 79 ? 0.481 -0.792 -3.231 1.00 98.31 79 ILE A C 1
ATOM 611 O O . ILE A 1 79 ? 1.046 0.283 -3.424 1.00 98.31 79 ILE A O 1
ATOM 615 N N . GLY A 1 80 ? 0.956 -1.955 -3.676 1.00 97.56 80 GLY A N 1
ATOM 616 C CA . GLY A 1 80 ? 2.204 -2.120 -4.417 1.00 97.56 80 GLY A CA 1
ATOM 617 C C . GLY A 1 80 ? 1.994 -2.597 -5.850 1.00 97.56 80 GLY A C 1
ATOM 618 O O . GLY A 1 80 ? 1.250 -3.548 -6.085 1.00 97.56 80 GLY A O 1
ATOM 619 N N . SER A 1 81 ? 2.689 -2.020 -6.830 1.00 96.88 81 SER A N 1
ATOM 620 C CA . SER A 1 81 ? 2.683 -2.584 -8.189 1.00 96.88 81 SER A CA 1
ATOM 621 C C . SER A 1 81 ? 4.008 -2.415 -8.926 1.00 96.88 81 SER A C 1
ATOM 623 O O . SER A 1 81 ? 4.594 -1.331 -8.894 1.00 96.88 81 SER A O 1
ATOM 625 N N . PRO A 1 82 ? 4.455 -3.421 -9.701 1.00 94.31 82 PRO A N 1
ATOM 626 C CA . PRO A 1 82 ? 5.440 -3.192 -10.740 1.00 94.31 82 PRO A CA 1
ATOM 627 C C . PRO A 1 82 ? 4.807 -2.401 -11.889 1.00 94.31 82 PRO A C 1
ATOM 629 O O . PRO A 1 82 ? 3.591 -2.436 -12.104 1.00 94.31 82 PRO A O 1
ATOM 632 N N . THR A 1 83 ? 5.646 -1.712 -12.654 1.00 90.31 83 THR A N 1
ATOM 633 C CA . THR A 1 83 ? 5.289 -1.213 -13.981 1.00 90.31 83 THR A CA 1
ATOM 634 C C . THR A 1 83 ? 5.384 -2.363 -14.979 1.00 90.31 83 THR A C 1
ATOM 636 O O . THR A 1 83 ? 6.441 -2.973 -15.130 1.00 90.31 83 THR A O 1
ATOM 639 N N . TYR A 1 84 ? 4.286 -2.639 -15.676 1.00 84.94 84 TYR A N 1
ATOM 640 C CA . TYR A 1 84 ? 4.173 -3.664 -16.704 1.00 84.94 84 TYR A CA 1
ATOM 641 C C . TYR A 1 84 ? 3.806 -3.010 -18.036 1.00 84.94 84 TYR A C 1
ATOM 643 O O . TYR A 1 84 ? 2.729 -2.439 -18.177 1.00 84.94 84 TYR A O 1
ATOM 651 N N . SER A 1 85 ? 4.717 -3.054 -19.013 1.00 83.75 85 SER A N 1
ATOM 652 C CA . SER A 1 85 ? 4.487 -2.511 -20.365 1.00 83.75 85 SER A CA 1
ATOM 653 C C . SER A 1 85 ? 4.005 -1.048 -20.380 1.00 83.75 85 SER A C 1
ATOM 655 O O . SER A 1 85 ? 3.035 -0.708 -21.053 1.00 83.75 85 SER A O 1
ATOM 657 N N . ASN A 1 86 ? 4.680 -0.173 -19.620 1.00 84.25 86 ASN A N 1
ATOM 658 C CA . ASN A 1 86 ? 4.313 1.242 -19.414 1.00 84.25 86 ASN A CA 1
ATOM 659 C C . ASN A 1 86 ? 2.928 1.463 -18.777 1.00 84.25 86 ASN A C 1
ATOM 661 O O . ASN A 1 86 ? 2.385 2.564 -18.843 1.00 84.25 86 ASN A O 1
ATOM 665 N N . GLN A 1 87 ? 2.366 0.434 -18.147 1.00 88.62 87 GLN A N 1
ATOM 666 C CA . GLN A 1 87 ? 1.122 0.484 -17.388 1.00 88.62 87 GLN A CA 1
ATOM 667 C C . GLN A 1 87 ? 1.326 -0.098 -15.987 1.00 88.6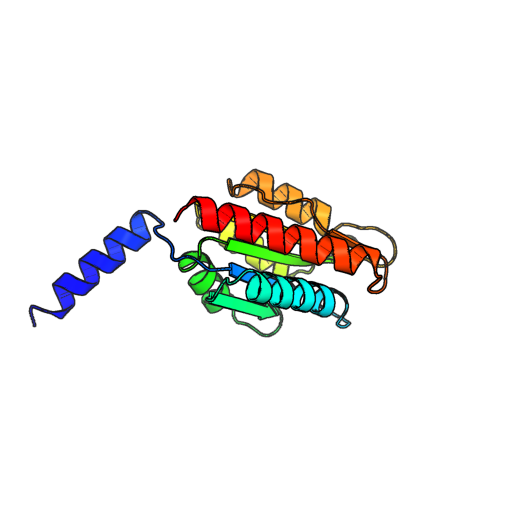2 87 GLN A C 1
ATOM 669 O O . GLN A 1 87 ? 2.405 -0.583 -15.639 1.00 88.62 87 GLN A O 1
ATOM 674 N N . ILE A 1 88 ? 0.292 -0.015 -15.158 1.00 93.38 88 ILE A N 1
ATOM 675 C CA . ILE A 1 88 ? 0.247 -0.728 -13.883 1.00 93.38 88 ILE A CA 1
ATOM 676 C C . ILE A 1 88 ? -0.039 -2.217 -14.132 1.00 93.38 88 ILE A C 1
ATOM 678 O O . ILE A 1 88 ? -0.565 -2.590 -15.180 1.00 93.38 88 ILE A O 1
ATOM 682 N N . TYR A 1 89 ? 0.320 -3.077 -13.184 1.00 93.88 89 TYR A N 1
ATOM 683 C CA . TYR A 1 89 ? 0.061 -4.508 -13.291 1.00 93.88 89 TYR A CA 1
ATOM 684 C C . TYR A 1 89 ? -1.461 -4.781 -13.386 1.00 93.88 89 TYR A C 1
ATOM 686 O O . TYR A 1 89 ? -2.205 -4.244 -12.556 1.00 93.88 89 TYR A O 1
ATOM 694 N N . PRO A 1 90 ? -1.954 -5.575 -14.362 1.00 93.94 90 PRO A N 1
ATOM 695 C CA . PRO A 1 90 ? -3.392 -5.689 -14.656 1.00 93.94 90 PRO A CA 1
ATOM 696 C C . PRO A 1 90 ? -4.261 -6.119 -13.467 1.00 93.94 90 PRO A C 1
ATOM 698 O O . PRO A 1 90 ? -5.385 -5.656 -13.285 1.00 93.94 90 PRO A O 1
ATOM 701 N N . GLU A 1 91 ? -3.740 -6.993 -12.619 1.00 94.88 91 GLU A N 1
ATOM 702 C CA . GLU A 1 91 ? -4.417 -7.534 -11.449 1.00 94.88 91 GLU A CA 1
ATOM 703 C C . GLU A 1 91 ? -4.569 -6.461 -10.366 1.00 94.88 91 GLU A C 1
ATOM 705 O O . GLU A 1 91 ? -5.607 -6.395 -9.703 1.00 94.88 91 GLU A O 1
ATOM 710 N N . ILE A 1 92 ? -3.583 -5.561 -10.251 1.00 97.12 92 ILE A N 1
ATOM 711 C CA . ILE A 1 92 ? -3.702 -4.359 -9.424 1.00 97.12 92 ILE A CA 1
ATOM 712 C C . ILE A 1 92 ? -4.733 -3.416 -10.038 1.00 97.12 92 ILE A C 1
ATOM 714 O O . ILE A 1 92 ? -5.642 -3.004 -9.327 1.00 97.12 92 ILE A O 1
ATOM 718 N N . GLU A 1 93 ? -4.679 -3.131 -11.342 1.00 95.88 93 GLU A N 1
ATOM 719 C CA . GLU A 1 93 ? -5.677 -2.273 -12.009 1.00 95.88 93 GLU A CA 1
ATOM 720 C C . GLU A 1 93 ? -7.112 -2.766 -11.759 1.00 95.88 93 GLU A C 1
ATOM 722 O O . GLU A 1 93 ? -8.004 -2.006 -11.369 1.00 95.88 93 GLU A O 1
ATOM 727 N N . SER A 1 94 ? -7.315 -4.077 -11.898 1.00 95.62 94 SER A N 1
ATOM 728 C CA . SER A 1 94 ? -8.588 -4.745 -11.654 1.00 95.62 94 SER A CA 1
ATOM 729 C C . SER A 1 94 ? -9.043 -4.640 -10.195 1.00 95.62 94 SER A C 1
ATOM 731 O O . SER A 1 94 ? -10.248 -4.573 -9.935 1.00 95.62 94 SER A O 1
ATOM 733 N N . LEU A 1 95 ? -8.121 -4.649 -9.228 1.00 96.88 95 LEU A N 1
ATOM 734 C CA . LEU A 1 95 ? -8.423 -4.425 -7.813 1.00 96.88 95 LEU A CA 1
ATOM 735 C C . LEU A 1 95 ? -8.801 -2.959 -7.551 1.00 96.88 95 LEU A C 1
ATOM 737 O O . LEU A 1 95 ? -9.835 -2.714 -6.931 1.00 96.88 95 LEU A O 1
ATOM 741 N N . LEU A 1 96 ? -8.030 -1.998 -8.073 1.00 96.25 96 LEU A N 1
ATOM 742 C CA . LEU A 1 96 ? -8.296 -0.561 -7.920 1.00 96.25 96 LEU A CA 1
ATOM 743 C C . LEU A 1 96 ? -9.691 -0.195 -8.442 1.00 96.25 96 LEU A C 1
ATOM 745 O O . LEU A 1 96 ? -10.456 0.477 -7.752 1.00 96.25 96 LEU A O 1
ATOM 749 N N . SER A 1 97 ? -10.063 -0.708 -9.619 1.00 95.88 97 SER A N 1
ATOM 750 C CA . SER A 1 97 ? -11.401 -0.517 -10.191 1.00 95.88 97 SER A CA 1
ATOM 751 C C . SER A 1 97 ? -12.508 -1.032 -9.261 1.00 95.88 97 SER A C 1
ATOM 753 O O . SER A 1 97 ? -13.480 -0.322 -9.001 1.00 95.88 97 SER A O 1
ATOM 755 N N . LYS A 1 98 ? -12.340 -2.230 -8.680 1.00 94.94 98 LYS A N 1
ATOM 756 C CA . LYS A 1 98 ? -13.314 -2.801 -7.733 1.00 94.94 98 LYS A CA 1
ATOM 757 C C . LYS A 1 98 ? -13.429 -1.997 -6.440 1.00 94.94 98 LYS A C 1
ATOM 759 O O . LYS A 1 98 ? -14.512 -1.968 -5.862 1.00 94.94 98 LYS A O 1
ATOM 764 N N . ILE A 1 99 ? -12.342 -1.378 -5.978 1.00 94.94 99 ILE A N 1
ATOM 765 C CA . ILE A 1 99 ? -12.364 -0.502 -4.801 1.00 94.94 99 ILE A CA 1
ATOM 766 C C . ILE A 1 99 ? -13.144 0.778 -5.119 1.00 94.94 99 ILE A C 1
ATOM 768 O O . ILE A 1 99 ? -14.044 1.138 -4.364 1.00 94.94 99 ILE A O 1
ATOM 772 N N . LEU A 1 100 ? -12.862 1.422 -6.259 1.00 94.44 100 LEU A N 1
ATOM 773 C CA . LEU A 1 100 ? -13.529 2.666 -6.661 1.00 94.44 100 LEU A CA 1
ATOM 774 C C . LEU A 1 100 ? -15.041 2.492 -6.847 1.00 94.44 100 LEU A C 1
ATOM 776 O O . LEU A 1 100 ? -15.807 3.314 -6.357 1.00 94.44 100 LEU A O 1
ATOM 780 N N . VAL A 1 101 ? -15.481 1.402 -7.485 1.00 93.69 101 VAL A N 1
ATOM 781 C CA . VAL A 1 101 ? -16.916 1.112 -7.697 1.00 93.69 101 VAL A CA 1
ATOM 782 C C . VAL A 1 101 ? -17.684 0.958 -6.378 1.00 93.69 101 VAL A C 1
ATOM 784 O O . VAL A 1 101 ? -18.891 1.173 -6.339 1.00 93.69 101 VAL A O 1
ATOM 787 N N . ARG A 1 102 ? -17.004 0.587 -5.290 1.00 90.06 102 ARG A N 1
ATOM 788 C CA . ARG A 1 102 ? -17.621 0.403 -3.969 1.00 90.06 102 ARG A CA 1
ATOM 789 C C . ARG A 1 102 ? -17.669 1.679 -3.133 1.00 90.06 102 ARG A C 1
ATOM 791 O O . ARG A 1 102 ? -18.235 1.632 -2.049 1.00 90.06 102 ARG A O 1
ATOM 798 N N . GLU A 1 103 ? -17.067 2.769 -3.611 1.00 88.31 103 GLU A N 1
ATOM 799 C CA . GLU A 1 103 ? -17.037 4.077 -2.943 1.00 88.31 103 GLU A CA 1
ATOM 800 C C . GLU A 1 103 ? -16.675 4.004 -1.450 1.00 88.31 103 GLU A C 1
ATOM 802 O O . GLU A 1 103 ? -17.277 4.685 -0.613 1.00 88.31 103 GLU A O 1
ATOM 807 N N . LEU A 1 104 ? -15.695 3.156 -1.114 1.00 87.62 104 LEU A N 1
ATOM 808 C CA . LEU A 1 104 ? -15.219 3.000 0.257 1.00 87.62 104 LEU A CA 1
ATOM 809 C C . LEU A 1 104 ? -14.705 4.347 0.794 1.00 87.62 104 LEU A C 1
ATOM 811 O O . LEU A 1 104 ? -14.195 5.173 0.039 1.00 87.62 104 LEU A O 1
ATOM 815 N N . LYS A 1 105 ? -14.841 4.584 2.102 1.00 87.19 105 LYS A N 1
ATOM 816 C CA . LYS A 1 105 ? -14.421 5.832 2.764 1.00 87.19 105 LYS A CA 1
ATOM 817 C C . LYS A 1 105 ? -13.726 5.533 4.085 1.00 87.19 105 LYS A C 1
ATOM 819 O O . LYS A 1 105 ? -13.834 4.427 4.605 1.00 87.19 105 LYS A O 1
ATOM 824 N N . GLY A 1 106 ? -13.033 6.533 4.631 1.00 90.12 106 GLY A N 1
ATOM 825 C CA . GLY A 1 106 ? -12.386 6.417 5.940 1.00 90.12 106 GLY A CA 1
ATOM 826 C C . GLY A 1 106 ? -11.266 5.377 5.945 1.00 90.12 106 GLY A C 1
ATOM 827 O O . GLY A 1 106 ? -11.202 4.542 6.844 1.00 90.12 106 GLY A O 1
ATOM 828 N N . ARG A 1 107 ? -10.439 5.372 4.895 1.00 95.94 107 ARG A N 1
ATOM 829 C CA . ARG A 1 107 ? -9.233 4.544 4.800 1.00 95.94 107 ARG A CA 1
ATOM 830 C C . ARG A 1 107 ? -8.003 5.423 4.633 1.00 95.94 107 ARG A C 1
ATOM 832 O O . ARG A 1 107 ? -8.086 6.477 3.998 1.00 95.94 107 ARG A O 1
ATOM 839 N N . TYR A 1 108 ? -6.887 4.953 5.176 1.00 98.12 108 TYR A N 1
ATOM 840 C CA . TYR A 1 108 ? -5.561 5.526 4.965 1.00 98.12 108 TYR A CA 1
ATOM 841 C C . TYR A 1 108 ? -4.864 4.785 3.840 1.00 98.12 108 TYR A C 1
ATOM 843 O O . TYR A 1 108 ? -4.909 3.556 3.798 1.00 98.12 108 TYR A O 1
ATOM 851 N N . LEU A 1 109 ? -4.224 5.524 2.941 1.00 98.50 109 LEU A N 1
ATOM 852 C CA . LEU A 1 109 ? -3.612 4.975 1.743 1.00 98.50 109 LEU A CA 1
ATOM 853 C C . LEU A 1 109 ? -2.124 5.309 1.680 1.00 98.50 109 LEU A C 1
ATOM 855 O O . LEU A 1 109 ? -1.745 6.468 1.549 1.00 98.50 109 LEU A O 1
ATOM 859 N N . GLY A 1 110 ? -1.300 4.267 1.719 1.00 98.44 110 GLY A N 1
ATOM 860 C CA . GLY A 1 110 ? 0.090 4.304 1.275 1.00 98.44 110 GLY A CA 1
ATOM 861 C C . GLY A 1 110 ? 0.231 3.580 -0.061 1.00 98.44 110 GLY A C 1
ATOM 862 O O . GLY A 1 110 ? -0.579 2.714 -0.400 1.00 98.44 110 GLY A O 1
ATOM 863 N N . TYR A 1 111 ? 1.252 3.898 -0.847 1.00 98.31 111 TYR A N 1
ATOM 864 C CA . TYR A 1 111 ? 1.492 3.166 -2.086 1.00 98.31 111 TYR A CA 1
ATOM 865 C C . TYR A 1 111 ? 2.961 3.162 -2.485 1.00 98.31 111 TYR A C 1
ATOM 867 O O . TYR A 1 111 ? 3.736 4.040 -2.116 1.00 98.31 111 TYR A O 1
ATOM 875 N N . PHE A 1 112 ? 3.342 2.132 -3.230 1.00 97.81 112 PHE A N 1
ATOM 876 C CA . PHE A 1 112 ? 4.708 1.928 -3.682 1.00 97.81 112 PHE A CA 1
ATOM 877 C C . PHE A 1 112 ? 4.731 1.226 -5.039 1.00 97.81 112 PHE A C 1
ATOM 879 O O . PHE A 1 112 ? 3.752 0.614 -5.476 1.00 97.81 112 PHE A O 1
ATOM 886 N N . GLY A 1 113 ? 5.859 1.295 -5.732 1.00 94.31 113 GLY A N 1
ATOM 887 C CA . GLY A 1 113 ? 5.995 0.622 -7.008 1.00 94.31 113 GLY A CA 1
ATOM 888 C C . GLY A 1 113 ? 7.426 0.374 -7.431 1.00 94.31 113 GLY A C 1
ATOM 889 O O . GLY A 1 113 ? 8.368 0.996 -6.945 1.00 94.31 113 GLY A O 1
ATOM 890 N N . SER A 1 114 ? 7.578 -0.564 -8.362 1.00 92.19 114 SER A N 1
ATOM 891 C CA . SER A 1 114 ? 8.865 -0.861 -8.987 1.00 92.19 114 SER A CA 1
ATOM 892 C C . SER A 1 114 ? 8.814 -0.678 -10.499 1.00 92.19 114 SER A C 1
ATOM 894 O O . SER A 1 114 ? 7.760 -0.803 -11.128 1.00 92.19 114 SER A O 1
ATOM 896 N N . PHE A 1 115 ? 9.952 -0.373 -11.109 1.00 91.00 115 PHE A N 1
ATOM 897 C CA . PHE A 1 115 ? 10.078 -0.252 -12.560 1.00 91.00 115 PHE A CA 1
ATOM 898 C C . PHE A 1 115 ? 11.508 -0.538 -13.011 1.00 91.00 115 PHE A C 1
ATOM 900 O O . PHE A 1 115 ? 12.445 -0.479 -12.225 1.00 91.00 115 PHE A O 1
ATOM 907 N N . THR A 1 116 ? 11.696 -0.833 -14.293 1.00 84.00 116 THR A N 1
ATOM 908 C CA . THR A 1 116 ? 13.020 -1.125 -14.867 1.00 84.00 116 THR A CA 1
ATOM 909 C C . THR A 1 116 ? 13.582 0.043 -15.679 1.00 84.00 116 THR A C 1
ATOM 911 O O . THR A 1 116 ? 14.770 0.343 -15.576 1.00 84.00 116 THR A O 1
ATOM 914 N N . TRP A 1 117 ? 12.738 0.734 -16.450 1.00 78.31 117 TRP A N 1
ATOM 915 C CA . TRP A 1 117 ? 13.124 1.852 -17.327 1.00 78.31 117 TRP A CA 1
ATOM 916 C C . TRP A 1 117 ? 12.297 3.110 -17.067 1.00 78.31 117 TRP A C 1
ATOM 918 O O . TRP A 1 117 ? 12.856 4.130 -16.675 1.00 78.31 117 TRP A O 1
ATOM 928 N N . ALA A 1 118 ? 10.980 3.022 -17.245 1.00 81.12 118 ALA A N 1
ATOM 929 C CA . ALA A 1 118 ? 10.038 4.117 -17.040 1.00 81.12 118 ALA A CA 1
ATOM 930 C C . ALA A 1 118 ? 8.994 3.711 -15.995 1.00 81.12 118 ALA A C 1
ATOM 932 O O . ALA A 1 118 ? 8.426 2.623 -16.089 1.00 81.12 118 ALA A O 1
ATOM 933 N N . GLY A 1 119 ? 8.760 4.569 -15.002 1.00 82.00 119 GLY A N 1
ATOM 934 C CA . GLY A 1 119 ? 7.760 4.353 -13.959 1.00 82.00 119 GLY A CA 1
ATOM 935 C C . GLY A 1 119 ? 6.372 4.796 -14.418 1.00 82.00 119 GLY A C 1
ATOM 936 O O . GLY A 1 119 ? 6.157 5.972 -14.699 1.00 82.00 119 GLY A O 1
ATOM 937 N N . ALA A 1 120 ? 5.421 3.862 -14.491 1.00 87.31 120 ALA A N 1
ATOM 938 C CA . ALA A 1 120 ? 4.008 4.168 -14.748 1.00 87.31 120 ALA A CA 1
ATOM 939 C C . ALA A 1 120 ? 3.093 3.750 -13.587 1.00 87.31 120 ALA A C 1
ATOM 941 O O . ALA A 1 120 ? 2.024 4.331 -13.404 1.00 87.31 120 ALA A O 1
ATOM 942 N N . ALA A 1 121 ? 3.513 2.767 -12.784 1.00 90.00 121 ALA A N 1
ATOM 943 C CA . ALA A 1 121 ? 2.714 2.218 -11.694 1.00 90.00 121 ALA A CA 1
ATOM 944 C C . ALA A 1 121 ? 2.343 3.267 -10.634 1.00 90.00 121 ALA A C 1
ATOM 946 O O . ALA A 1 121 ? 1.165 3.431 -10.327 1.00 90.00 121 ALA A O 1
ATOM 947 N N . VAL A 1 122 ? 3.321 4.016 -10.119 1.00 92.56 122 VAL A N 1
ATOM 948 C CA . VAL A 1 122 ? 3.096 5.018 -9.061 1.00 92.56 122 VAL A CA 1
ATOM 949 C C . VAL A 1 122 ? 2.233 6.174 -9.553 1.00 92.56 122 VAL A C 1
ATOM 951 O O . VAL A 1 122 ? 1.333 6.597 -8.835 1.00 92.56 122 VAL A O 1
ATOM 954 N N . LYS A 1 123 ? 2.383 6.596 -10.815 1.00 92.56 123 LYS A N 1
ATOM 955 C CA . LYS A 1 123 ? 1.472 7.568 -11.436 1.00 92.56 123 LYS A CA 1
ATOM 956 C C . LYS A 1 123 ? 0.019 7.075 -11.430 1.00 92.56 123 LYS A C 1
ATOM 958 O O . LYS A 1 123 ? -0.879 7.813 -11.040 1.00 92.56 123 LYS A O 1
ATOM 963 N N . ARG A 1 124 ? -0.226 5.822 -11.828 1.00 94.69 124 ARG A N 1
ATOM 964 C CA . ARG A 1 124 ? -1.580 5.237 -11.812 1.00 94.69 124 ARG A CA 1
ATOM 965 C C . ARG A 1 124 ? -2.130 5.060 -10.393 1.00 94.69 124 ARG A C 1
ATOM 967 O O . ARG A 1 124 ? -3.330 5.219 -10.188 1.00 94.69 124 ARG A O 1
ATOM 974 N N . LEU A 1 125 ? -1.273 4.762 -9.416 1.00 96.25 125 LEU A N 1
ATOM 975 C CA . LEU A 1 125 ? -1.655 4.695 -8.001 1.00 96.25 125 LEU A CA 1
ATOM 976 C C . LEU A 1 125 ? -2.003 6.081 -7.437 1.00 96.25 125 LEU A C 1
ATOM 978 O O . LEU A 1 125 ? -2.970 6.195 -6.686 1.00 96.25 125 LEU A O 1
ATOM 982 N N . ALA A 1 126 ? -1.302 7.134 -7.863 1.00 95.19 126 ALA A N 1
ATOM 983 C CA . ALA A 1 126 ? -1.640 8.515 -7.524 1.00 95.19 126 ALA A CA 1
ATOM 984 C C . ALA A 1 126 ? -3.011 8.924 -8.098 1.00 95.19 126 ALA A C 1
ATOM 986 O O . ALA A 1 126 ? -3.859 9.425 -7.364 1.00 95.19 126 ALA A O 1
ATOM 987 N N . GLU A 1 127 ? -3.294 8.608 -9.367 1.00 95.50 127 GLU A N 1
ATOM 988 C CA . GLU A 1 127 ? -4.620 8.837 -9.972 1.00 95.50 127 GLU A CA 1
ATOM 989 C C . GLU A 1 127 ? -5.740 8.084 -9.229 1.00 95.50 127 GLU A C 1
ATOM 991 O O . GLU A 1 127 ? -6.872 8.562 -9.126 1.00 95.50 127 GLU A O 1
ATOM 996 N N . PHE A 1 128 ? -5.451 6.883 -8.721 1.00 96.31 128 PHE A N 1
ATOM 997 C CA . PHE A 1 128 ? -6.384 6.147 -7.870 1.00 96.31 128 PHE A CA 1
ATOM 998 C C . PHE A 1 128 ? -6.598 6.844 -6.524 1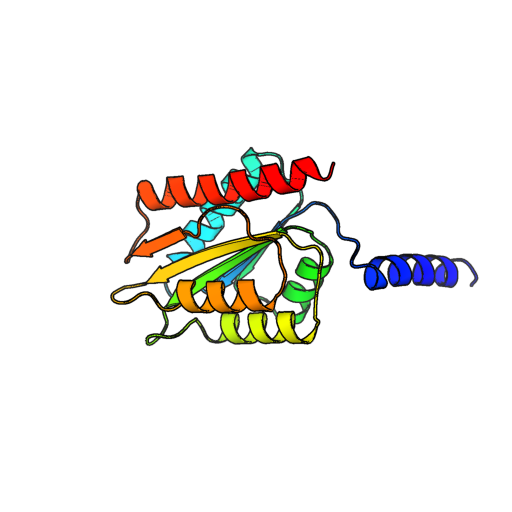.00 96.31 128 PHE A C 1
ATOM 1000 O O . PHE A 1 128 ? -7.741 6.933 -6.076 1.00 96.31 128 PHE A O 1
ATOM 1007 N N . ALA A 1 129 ? -5.536 7.344 -5.891 1.00 95.12 129 ALA A N 1
ATOM 1008 C CA . ALA A 1 129 ? -5.624 8.048 -4.617 1.00 95.12 129 ALA A CA 1
ATOM 1009 C C . ALA A 1 129 ? -6.517 9.295 -4.702 1.00 95.12 129 ALA A C 1
ATOM 1011 O O . ALA A 1 129 ? -7.379 9.496 -3.849 1.00 95.12 129 ALA A O 1
ATOM 1012 N N . GLU A 1 130 ? -6.386 10.075 -5.777 1.00 94.25 130 GLU A N 1
ATOM 1013 C CA . GLU A 1 130 ? -7.240 11.241 -6.031 1.00 94.25 130 GLU A CA 1
ATOM 1014 C C . GLU A 1 130 ? -8.725 10.858 -6.162 1.00 94.25 130 GLU A C 1
ATOM 1016 O O . GLU A 1 130 ? -9.609 11.574 -5.690 1.00 94.25 130 GLU A O 1
ATOM 1021 N N . LYS A 1 131 ? -9.017 9.704 -6.775 1.00 94.69 131 LYS A N 1
ATOM 1022 C CA . LYS A 1 131 ? -10.390 9.226 -7.016 1.00 94.69 131 LYS A CA 1
ATOM 1023 C C . LYS A 1 131 ? -11.016 8.527 -5.809 1.00 94.69 131 LYS A C 1
ATOM 1025 O O . LYS A 1 131 ? -12.232 8.605 -5.636 1.00 94.69 131 LYS A O 1
ATOM 1030 N N . SER A 1 132 ? -10.225 7.823 -4.999 1.00 90.94 132 SER A N 1
ATOM 1031 C CA . SER A 1 132 ? -10.718 6.966 -3.910 1.00 90.94 132 SER A CA 1
ATOM 1032 C C . SER A 1 132 ? -11.170 7.740 -2.673 1.00 90.94 132 SER A C 1
ATOM 1034 O O . SER A 1 132 ? -11.875 7.179 -1.837 1.00 90.94 132 SER A O 1
ATOM 1036 N N . LYS A 1 133 ? -10.800 9.026 -2.555 1.00 86.44 133 LYS A N 1
ATOM 1037 C CA . LYS A 1 133 ? -11.036 9.866 -1.363 1.00 86.44 133 LYS A CA 1
ATOM 1038 C C . LYS A 1 133 ? -10.410 9.286 -0.088 1.00 86.44 133 LYS A C 1
ATOM 1040 O O . LYS A 1 133 ? -10.822 9.644 1.017 1.00 86.44 133 LYS A O 1
ATOM 1045 N N . PHE A 1 134 ? -9.453 8.372 -0.229 1.00 95.75 134 PHE A N 1
ATOM 1046 C CA . PHE A 1 134 ? -8.669 7.882 0.895 1.00 95.75 134 PHE A CA 1
ATOM 1047 C C . PHE A 1 134 ? -7.689 8.963 1.331 1.00 95.75 134 PHE A C 1
ATOM 1049 O O . PHE A 1 134 ? -7.190 9.740 0.517 1.00 95.75 134 PHE A O 1
ATOM 1056 N N . GLU A 1 135 ? -7.420 9.021 2.628 1.00 96.88 135 GLU A N 1
ATOM 1057 C CA . GLU A 1 135 ? -6.425 9.942 3.154 1.00 96.88 135 GLU A CA 1
ATOM 1058 C C . GLU A 1 135 ? -5.035 9.364 2.866 1.00 96.88 135 GLU A C 1
ATOM 1060 O O . GLU A 1 135 ? -4.689 8.282 3.341 1.00 96.88 135 GLU A O 1
ATOM 1065 N N . LEU A 1 136 ? -4.255 10.070 2.048 1.00 97.56 136 LEU A N 1
ATOM 1066 C CA . LEU A 1 136 ? -2.888 9.677 1.726 1.00 97.56 136 LEU A CA 1
ATOM 1067 C C . LEU A 1 136 ? -1.974 9.815 2.944 1.00 97.56 136 LEU A C 1
ATOM 1069 O O . LEU A 1 136 ? -2.010 10.830 3.640 1.00 97.56 136 LEU A O 1
ATOM 1073 N N . VAL A 1 137 ? -1.133 8.807 3.169 1.00 97.12 137 VAL A N 1
ATOM 1074 C CA . VAL A 1 137 ? -0.149 8.790 4.255 1.00 97.12 137 VAL A CA 1
ATOM 1075 C C . VAL A 1 137 ? 1.240 8.465 3.729 1.00 97.12 137 VAL A C 1
ATOM 1077 O O . VAL A 1 137 ? 1.423 7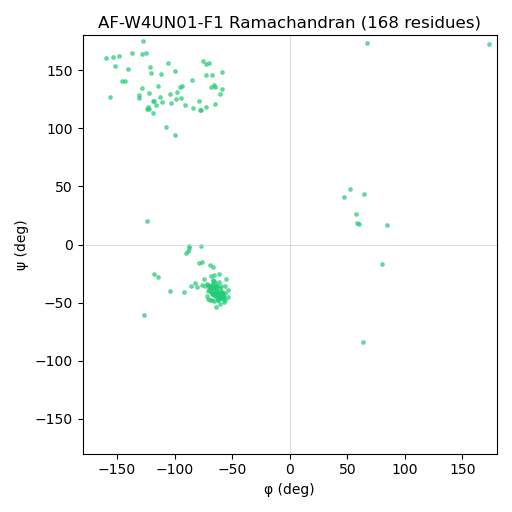.512 2.972 1.00 97.12 137 VAL A O 1
ATOM 1080 N N . GLY A 1 138 ? 2.221 9.242 4.189 1.00 95.62 138 GLY A N 1
ATOM 1081 C CA . GLY A 1 138 ? 3.617 9.096 3.788 1.00 95.62 138 GLY A CA 1
ATOM 1082 C C . GLY A 1 138 ? 3.878 9.448 2.322 1.00 95.62 138 GLY A C 1
ATOM 1083 O O . GLY A 1 138 ? 2.963 9.704 1.538 1.00 95.62 138 GLY A O 1
ATOM 1084 N N . ASP A 1 139 ? 5.158 9.454 1.966 1.00 96.81 139 ASP A N 1
ATOM 1085 C CA . ASP A 1 139 ? 5.592 9.618 0.583 1.00 96.81 139 ASP A CA 1
ATOM 1086 C C . ASP A 1 139 ? 5.580 8.263 -0.138 1.00 96.81 139 ASP A C 1
ATOM 1088 O O . ASP A 1 139 ? 5.954 7.244 0.457 1.00 96.81 139 ASP A O 1
ATOM 1092 N N . PRO A 1 140 ? 5.174 8.215 -1.417 1.00 96.06 140 PRO A N 1
ATOM 1093 C CA . PRO A 1 140 ? 5.207 6.977 -2.171 1.00 96.06 140 PRO A CA 1
ATOM 1094 C C . PRO A 1 140 ? 6.640 6.513 -2.427 1.00 96.06 140 PRO A C 1
ATOM 1096 O O . PRO A 1 140 ? 7.545 7.313 -2.668 1.00 96.06 140 PRO A O 1
ATOM 1099 N N . VAL A 1 141 ? 6.835 5.195 -2.433 1.00 96.12 141 VAL A N 1
ATOM 1100 C CA . VAL A 1 141 ? 8.152 4.590 -2.675 1.00 96.12 141 VAL A CA 1
ATOM 1101 C C . VAL A 1 141 ? 8.262 4.136 -4.126 1.00 96.12 141 VAL A C 1
ATOM 1103 O O . VAL A 1 141 ? 7.442 3.350 -4.603 1.00 96.12 141 VAL A O 1
ATOM 1106 N N . GLU A 1 142 ? 9.298 4.596 -4.822 1.00 94.25 142 GLU A N 1
ATOM 1107 C CA . GLU A 1 142 ? 9.633 4.160 -6.178 1.00 94.25 142 GLU A CA 1
ATOM 1108 C C . GLU A 1 142 ? 10.991 3.463 -6.214 1.00 94.25 142 GLU A C 1
ATOM 1110 O O . GLU A 1 142 ? 12.029 4.054 -5.913 1.00 94.25 142 GLU A O 1
ATOM 1115 N N . MET A 1 143 ? 10.991 2.204 -6.648 1.00 93.44 143 MET A N 1
ATOM 1116 C CA . MET A 1 143 ? 12.198 1.398 -6.773 1.00 93.44 143 MET A CA 1
ATOM 1117 C C . MET A 1 143 ? 12.551 1.130 -8.233 1.00 93.44 143 MET A C 1
ATOM 1119 O O . MET A 1 143 ? 11.788 0.513 -8.983 1.00 93.44 143 MET A O 1
ATOM 1123 N N . LYS A 1 144 ? 13.761 1.534 -8.623 1.00 92.31 144 LYS A N 1
ATOM 1124 C CA . LYS A 1 144 ? 14.312 1.238 -9.943 1.00 92.31 144 LYS A CA 1
ATOM 1125 C C . LYS A 1 144 ? 15.105 -0.066 -9.902 1.00 92.31 144 LYS A C 1
ATOM 1127 O O . LYS A 1 144 ? 16.116 -0.163 -9.221 1.00 92.31 144 LYS A O 1
ATOM 1132 N N . GLN A 1 145 ? 14.680 -1.031 -10.711 1.00 87.62 145 GLN A N 1
ATOM 1133 C CA . GLN A 1 145 ? 15.256 -2.366 -10.864 1.00 87.62 145 GLN A CA 1
ATOM 1134 C C . GLN A 1 145 ? 15.164 -3.197 -9.582 1.00 87.62 145 GLN A C 1
ATOM 1136 O O . GLN A 1 145 ? 14.224 -3.980 -9.457 1.00 87.62 145 GLN A O 1
ATOM 1141 N N . ALA A 1 146 ? 16.109 -3.034 -8.660 1.00 91.31 146 ALA A N 1
ATOM 1142 C CA . ALA A 1 146 ? 16.283 -3.872 -7.479 1.00 91.31 146 ALA A CA 1
ATOM 1143 C C . ALA A 1 146 ? 16.273 -3.041 -6.191 1.00 91.31 146 ALA A C 1
ATOM 1145 O O . ALA A 1 146 ? 16.418 -1.820 -6.227 1.00 91.31 146 ALA A O 1
ATOM 1146 N N . MET A 1 147 ? 16.102 -3.730 -5.062 1.00 92.31 147 MET A N 1
ATOM 1147 C CA . MET A 1 147 ? 16.063 -3.111 -3.742 1.00 92.31 147 MET A CA 1
ATOM 1148 C C . MET A 1 147 ? 17.414 -2.491 -3.386 1.00 92.31 147 MET A C 1
ATOM 1150 O O . MET A 1 147 ? 18.468 -3.080 -3.628 1.00 92.31 147 MET A O 1
ATOM 1154 N N . THR A 1 148 ? 17.370 -1.293 -2.809 1.00 94.75 148 THR A N 1
ATOM 1155 C CA . THR A 1 148 ? 18.537 -0.562 -2.305 1.00 94.75 148 THR A CA 1
ATOM 1156 C C . THR A 1 148 ? 18.288 -0.123 -0.866 1.00 94.75 148 THR A C 1
ATOM 1158 O O . THR A 1 148 ? 17.136 -0.054 -0.436 1.00 94.75 148 THR A O 1
ATOM 1161 N N . GLU A 1 149 ? 19.346 0.256 -0.148 1.00 94.75 149 GLU A N 1
ATOM 1162 C CA . GLU A 1 149 ? 19.238 0.839 1.200 1.00 94.75 149 GLU A CA 1
ATOM 1163 C C . GLU A 1 149 ? 18.290 2.047 1.235 1.00 94.75 149 GLU A C 1
ATOM 1165 O O . GLU A 1 149 ? 17.484 2.190 2.150 1.00 94.75 149 GLU A O 1
ATOM 1170 N N . LEU A 1 150 ? 18.317 2.892 0.197 1.00 95.31 150 LEU A N 1
ATOM 1171 C CA . LEU A 1 150 ? 17.403 4.028 0.092 1.00 95.31 150 LEU A CA 1
ATOM 1172 C C . LEU A 1 150 ? 15.944 3.563 0.025 1.00 95.31 150 LEU A C 1
ATOM 1174 O O . LEU A 1 150 ? 15.097 4.087 0.743 1.00 95.31 150 LEU A O 1
ATOM 1178 N N . ASN A 1 151 ? 15.647 2.575 -0.822 1.00 94.88 151 ASN A N 1
ATOM 1179 C CA . ASN A 1 151 ? 14.289 2.051 -0.956 1.00 94.88 151 ASN A CA 1
ATOM 1180 C C . ASN A 1 151 ? 13.824 1.326 0.310 1.00 94.88 151 ASN A C 1
ATOM 1182 O O . ASN A 1 151 ? 12.634 1.360 0.625 1.00 94.88 151 ASN A O 1
ATOM 1186 N N . TYR A 1 152 ? 14.750 0.717 1.050 1.00 95.88 152 TYR A N 1
ATOM 1187 C CA . TYR A 1 152 ? 14.474 0.113 2.348 1.00 95.88 152 TYR A CA 1
ATOM 1188 C C . TYR A 1 152 ? 14.048 1.171 3.369 1.00 95.88 152 TYR A C 1
ATOM 1190 O O . TYR A 1 152 ? 12.935 1.105 3.882 1.00 95.88 152 TYR A O 1
ATOM 1198 N N . VAL A 1 153 ? 14.848 2.225 3.545 1.00 97.62 153 VAL A N 1
ATOM 1199 C CA . VAL A 1 153 ? 14.518 3.349 4.441 1.00 97.62 153 VAL A CA 1
ATOM 1200 C C . VAL A 1 153 ? 13.210 4.035 4.033 1.00 97.62 153 VAL A C 1
ATOM 1202 O O . VAL A 1 153 ? 12.387 4.380 4.877 1.00 97.62 153 VAL A O 1
ATOM 1205 N N . GLN A 1 154 ? 12.967 4.219 2.734 1.00 97.81 154 GLN A N 1
ATOM 1206 C CA . GLN A 1 154 ? 11.703 4.779 2.243 1.00 97.81 154 GLN A CA 1
ATOM 1207 C C . GLN A 1 154 ? 10.502 3.877 2.566 1.00 97.81 154 GLN A C 1
ATOM 1209 O O . GLN A 1 154 ? 9.448 4.379 2.957 1.00 97.81 154 GLN A O 1
ATOM 1214 N N . SER A 1 155 ? 10.665 2.557 2.450 1.00 97.94 155 SER A N 1
ATOM 1215 C CA . SER A 1 155 ? 9.644 1.570 2.820 1.00 97.94 155 SER A CA 1
ATOM 1216 C C . SER A 1 155 ? 9.333 1.622 4.319 1.00 97.94 155 SER A C 1
ATOM 1218 O O . SER A 1 155 ? 8.163 1.629 4.706 1.00 97.94 155 SER A O 1
ATOM 1220 N N . GLU A 1 156 ? 10.360 1.748 5.162 1.00 98.19 156 GLU A N 1
ATOM 1221 C CA . GLU A 1 156 ? 10.188 1.930 6.605 1.00 98.19 156 GLU A CA 1
ATOM 1222 C C . GLU A 1 156 ? 9.474 3.247 6.936 1.00 98.19 156 GLU A C 1
ATOM 1224 O O . GLU A 1 156 ? 8.561 3.279 7.762 1.00 98.19 156 GLU A O 1
ATOM 1229 N N . ASN A 1 157 ? 9.830 4.343 6.264 1.00 98.50 157 ASN A N 1
ATOM 1230 C CA . ASN A 1 157 ? 9.185 5.640 6.469 1.00 98.50 157 ASN A CA 1
ATOM 1231 C C . ASN A 1 157 ? 7.697 5.609 6.095 1.00 98.50 157 ASN A C 1
ATOM 1233 O O . ASN A 1 157 ? 6.869 6.147 6.835 1.00 98.50 157 ASN A O 1
ATOM 1237 N N . LEU A 1 158 ? 7.339 4.939 4.995 1.00 98.62 158 LEU A N 1
ATOM 1238 C CA . LEU A 1 158 ? 5.943 4.740 4.603 1.00 98.62 158 LEU A CA 1
ATOM 1239 C C . LEU A 1 158 ? 5.171 3.937 5.665 1.00 98.62 158 LEU A C 1
ATOM 1241 O O . LEU A 1 158 ? 4.062 4.315 6.053 1.00 98.62 158 LEU A O 1
ATOM 1245 N N . ALA A 1 159 ? 5.769 2.859 6.179 1.00 98.56 159 ALA A N 1
ATOM 1246 C CA . ALA A 1 159 ? 5.193 2.050 7.252 1.00 98.56 159 ALA A CA 1
ATOM 1247 C C . ALA A 1 159 ? 4.989 2.853 8.548 1.00 98.56 159 ALA A C 1
ATOM 1249 O O . ALA A 1 159 ? 3.912 2.797 9.148 1.00 98.56 159 ALA A O 1
ATOM 1250 N N . ARG A 1 160 ? 5.983 3.650 8.959 1.00 98.56 160 ARG A N 1
ATOM 1251 C CA . ARG A 1 160 ? 5.900 4.531 10.136 1.00 98.56 160 ARG A CA 1
ATOM 1252 C C . ARG A 1 160 ? 4.791 5.565 9.985 1.00 98.56 160 ARG A C 1
ATOM 1254 O O . ARG A 1 160 ? 3.966 5.685 10.886 1.00 98.56 160 ARG A O 1
ATOM 1261 N N . ALA A 1 161 ? 4.696 6.225 8.830 1.00 98.56 161 ALA A N 1
ATOM 1262 C CA . ALA A 1 161 ? 3.638 7.196 8.555 1.00 98.56 161 ALA A CA 1
ATOM 1263 C C . ALA A 1 161 ? 2.232 6.574 8.656 1.00 98.56 161 ALA A C 1
ATOM 1265 O O . ALA A 1 161 ? 1.339 7.154 9.279 1.00 98.56 161 ALA A O 1
ATOM 1266 N N . MET A 1 162 ? 2.045 5.369 8.103 1.00 98.50 162 MET A N 1
ATOM 1267 C CA . MET A 1 162 ? 0.795 4.613 8.234 1.00 98.50 162 MET A CA 1
ATOM 1268 C C . MET A 1 162 ? 0.495 4.263 9.699 1.00 98.50 162 MET A C 1
ATOM 1270 O O . MET A 1 162 ? -0.612 4.501 10.183 1.00 98.50 162 MET A O 1
ATOM 1274 N N . SER A 1 163 ? 1.486 3.739 10.425 1.00 98.00 163 SER A N 1
ATOM 1275 C CA . SER A 1 163 ? 1.367 3.415 11.852 1.00 98.00 163 SER A CA 1
ATOM 1276 C C . SER A 1 163 ? 0.967 4.639 12.679 1.00 98.00 163 SER A C 1
ATOM 1278 O O . SER A 1 163 ? 0.030 4.574 13.474 1.00 98.00 163 SER A O 1
ATOM 1280 N N . ASP A 1 164 ? 1.657 5.762 12.496 1.00 97.94 164 ASP A N 1
ATOM 1281 C CA . ASP A 1 164 ? 1.426 6.981 13.266 1.00 97.94 164 ASP A CA 1
ATOM 1282 C C . ASP A 1 164 ? 0.036 7.542 12.996 1.00 97.94 164 ASP A C 1
ATOM 1284 O O . ASP A 1 164 ? -0.640 8.010 13.916 1.00 97.94 164 ASP A O 1
ATOM 1288 N N . ARG A 1 165 ? -0.433 7.453 11.747 1.00 97.56 165 ARG A N 1
ATOM 1289 C CA . ARG A 1 165 ? -1.787 7.875 11.405 1.00 97.56 165 ARG A CA 1
ATOM 1290 C C . ARG A 1 165 ? -2.852 6.993 12.049 1.00 97.56 165 ARG A C 1
ATOM 1292 O O . ARG A 1 165 ? -3.825 7.540 12.564 1.00 97.56 165 ARG A O 1
ATOM 1299 N N . LEU A 1 166 ? -2.662 5.673 12.052 1.00 96.19 166 LEU A N 1
ATOM 1300 C CA . LEU A 1 166 ? -3.561 4.725 12.719 1.00 96.19 166 LEU A CA 1
ATOM 1301 C C . LEU A 1 166 ? -3.590 4.937 14.235 1.00 96.19 166 LEU A C 1
ATOM 1303 O O . LEU A 1 166 ? -4.654 4.919 14.841 1.00 96.19 166 LEU A O 1
ATOM 1307 N N . LYS A 1 167 ? -2.435 5.195 14.855 1.00 94.19 167 LYS A N 1
ATOM 1308 C CA . LYS A 1 167 ? -2.334 5.437 16.302 1.00 94.19 167 LYS A CA 1
ATOM 1309 C C . LYS A 1 167 ? -3.032 6.724 16.748 1.00 94.19 167 LYS A C 1
ATOM 1311 O O . LYS A 1 167 ? -3.455 6.789 17.894 1.00 94.19 167 LYS A O 1
ATOM 1316 N N . LYS A 1 168 ? -3.174 7.726 15.872 1.00 93.56 168 LYS A N 1
ATOM 1317 C CA . LYS A 1 168 ? -3.930 8.963 16.160 1.00 93.56 168 LYS A CA 1
ATOM 1318 C C . LYS A 1 168 ? -5.443 8.753 16.267 1.00 93.56 168 LYS A C 1
ATOM 1320 O O . LYS A 1 168 ? -6.120 9.620 16.802 1.00 93.56 168 LYS A O 1
ATOM 1325 N N . ASP A 1 169 ? -5.951 7.636 15.755 1.00 86.94 169 ASP A N 1
ATOM 1326 C CA . ASP A 1 169 ? -7.367 7.261 15.828 1.00 86.94 169 ASP A CA 1
ATOM 1327 C C . ASP A 1 169 ? -7.723 6.480 17.107 1.00 86.94 169 ASP A C 1
ATOM 1329 O O . ASP A 1 169 ? -8.887 6.108 17.280 1.00 86.94 169 ASP A O 1
ATOM 1333 N N . ARG A 1 170 ? -6.727 6.182 17.953 1.00 80.56 170 ARG A N 1
ATOM 1334 C CA . ARG A 1 170 ? -6.893 5.473 19.229 1.00 80.56 170 ARG A CA 1
ATOM 1335 C C . ARG A 1 170 ? -7.431 6.371 20.338 1.00 80.56 170 ARG A C 1
ATOM 1337 O O . ARG A 1 170 ? -7.151 7.590 20.315 1.00 80.56 170 ARG A O 1
#

Mean predicted aligned error: 5.3 Å

Organism: NCBI:txid1445607

Foldseek 3Di:
DPPVVVVVVVVVVCLVVLPADAEEEEEEEDDPCQQVVLSVLLQVLLVVLPRPHYHYHHLVPDDLVVSVVNQSHHQEYEYEFEQDPLETDVSSVVSLVVLLVVLRDNHEYAYEYEYAPDDNHVVVVVVSCVRSHHHYWADYAYYHPHDDPVSSVSSSRRSVRRSVVSVVVD

InterPro domains:
  IPR008254 Flavodoxin/nitric oxide synthase [PF00258] (26-147)
  IPR008254 Flavodoxin/nitric oxide synthase [PS50902] (24-170)
  IPR029039 Flavoprotein-like superfamily [G3DSA:3.40.50.360] (19-170)
  IPR029039 Flavoprotein-like superfamily [SSF52218] (24-169)
  IPR051285 NADH-dependent Oxidoreductase Modular Protein [PTHR32145] (13-169)

Solvent-accessible surface area (backbone atoms only — not comparable to full-atom values): 9004 Å² total; per-residue (Å²): 128,75,68,64,62,57,52,53,56,56,54,51,56,36,58,75,68,47,56,49,45,86,28,36,32,39,42,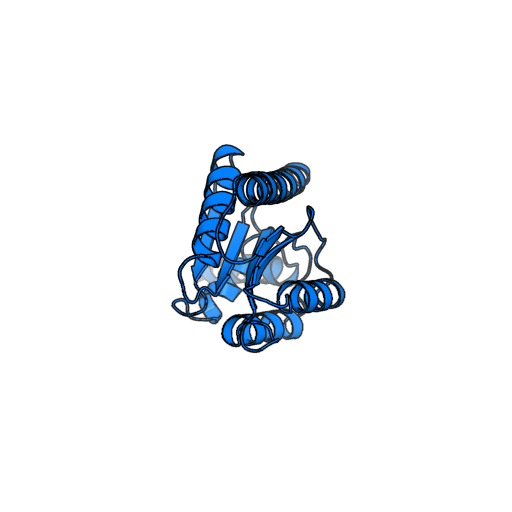27,34,59,92,81,51,54,39,47,53,49,53,50,47,22,51,53,37,27,45,75,74,66,50,84,44,71,47,80,34,50,49,90,78,44,62,68,69,59,58,51,52,47,51,56,44,19,28,28,38,35,43,35,24,31,33,44,93,76,28,50,34,66,60,50,54,56,47,52,52,59,47,51,78,63,66,56,57,79,33,38,33,37,45,33,24,26,22,79,88,59,80,25,18,54,61,54,51,50,58,44,44,72,70,41,65,38,47,76,30,56,66,69,38,78,36,67,65,59,90,44,73,67,52,49,54,41,28,36,49,26,20,49,38,46,49,55,57,58,59,69,75,105

pLDDT: mean 90.84, std 12.05, range [42.84, 98.75]

Radius of gyration: 16.23 Å; Cα contacts (8 Å, |Δi|>4): 298; chains: 1; bounding box: 53×29×40 Å

Secondary structure (DSSP, 8-state):
-HHHHHHHHHHHHHHHTT--EEEEEEEE--SSSHHHHHHHHHHHHHHHTT---EEEEETTTS-HHHHHHHHHHEEEEEEEEEEETTEE-HHHHHHHHHHHHTT--S-EEEEEEEESSS--HHHHHHHHHHHHTPEE-SPPEEEESS--HHHHHHHHHHHHHHHHHHHTT-